Protein AF-A0A3P1B9T3-F1 (afdb_monomer)

Radius of gyration: 19.19 Å; Cα contacts (8 Å, |Δi|>4): 57; chains: 1; bounding box: 49×26×52 Å

Solvent-accessible surface area (backbone atoms only — not comparable to full-atom values): 7129 Å² total; per-residue (Å²): 136,58,74,65,57,55,51,52,50,52,52,48,50,50,52,50,52,52,51,50,45,54,49,50,51,68,46,53,77,75,52,66,66,91,75,52,98,52,64,66,48,66,63,42,56,78,38,42,66,60,48,45,48,55,54,41,52,47,44,51,50,48,48,52,46,53,53,49,45,51,52,52,51,51,52,51,51,52,52,50,70,67,41,85,86,55,87,71,58,80,89,52,63,63,52,59,61,52,48,48,49,52,50,49,54,54,63,53,48,51,60,56,57,48,66,46,75,77,80,80,82,128

Structure (mmCIF, N/CA/C/O backbone):
data_AF-A0A3P1B9T3-F1
#
_entry.id   AF-A0A3P1B9T3-F1
#
loop_
_atom_site.group_PDB
_atom_site.id
_atom_site.type_symbol
_atom_site.label_atom_id
_atom_site.label_alt_id
_atom_site.label_comp_id
_atom_site.label_asym_id
_atom_site.label_entity_id
_atom_site.label_seq_id
_atom_site.pdbx_PDB_ins_code
_atom_site.Cartn_x
_atom_site.Cartn_y
_atom_site.Cartn_z
_atom_site.occupancy
_atom_site.B_iso_or_equiv
_atom_site.auth_seq_id
_atom_site.auth_comp_id
_atom_site.auth_asym_id
_atom_site.auth_atom_id
_atom_site.pdbx_PDB_model_num
ATOM 1 N N . MET A 1 1 ? 24.219 -11.141 -14.253 1.00 57.91 1 MET A N 1
ATOM 2 C CA . MET A 1 1 ? 22.857 -11.433 -13.751 1.00 57.91 1 MET A CA 1
ATOM 3 C C . MET A 1 1 ? 22.000 -11.789 -14.959 1.00 57.91 1 MET A C 1
ATOM 5 O O . MET A 1 1 ? 21.933 -10.974 -15.870 1.00 57.91 1 MET A O 1
ATOM 9 N N . SER A 1 2 ? 21.468 -13.012 -15.053 1.00 74.19 2 SER A N 1
ATOM 10 C CA . SER A 1 2 ? 20.661 -13.425 -16.215 1.00 74.19 2 SER A CA 1
ATOM 11 C C . SER A 1 2 ? 19.240 -12.854 -16.125 1.00 74.19 2 SER A C 1
ATOM 13 O O . SER A 1 2 ? 18.739 -12.584 -15.032 1.00 74.19 2 SER A O 1
ATOM 15 N N . ARG A 1 3 ? 18.579 -12.675 -17.275 1.00 70.75 3 ARG A N 1
ATOM 16 C CA . ARG A 1 3 ? 17.176 -12.224 -17.364 1.00 70.75 3 ARG A CA 1
ATOM 17 C C . ARG A 1 3 ? 16.240 -13.094 -16.520 1.00 70.75 3 ARG A C 1
ATOM 19 O O . ARG A 1 3 ? 15.328 -12.578 -15.880 1.00 70.75 3 ARG A O 1
ATOM 26 N N . ASP A 1 4 ? 16.511 -14.392 -16.490 1.00 76.50 4 ASP A N 1
ATOM 27 C CA . ASP A 1 4 ? 15.700 -15.367 -15.767 1.00 76.50 4 ASP A CA 1
ATOM 28 C C . ASP A 1 4 ? 15.810 -15.151 -14.253 1.00 76.50 4 ASP A C 1
ATOM 30 O O . ASP A 1 4 ? 14.805 -15.188 -13.553 1.00 76.50 4 ASP A O 1
ATOM 34 N N . TYR A 1 5 ? 16.997 -14.794 -13.746 1.00 82.50 5 TYR A N 1
ATOM 35 C CA . TYR A 1 5 ? 17.180 -14.453 -12.334 1.00 82.50 5 TYR A CA 1
ATOM 36 C C . TYR A 1 5 ? 16.350 -13.226 -11.918 1.00 82.50 5 TYR A C 1
ATOM 38 O O . TYR A 1 5 ? 15.709 -13.245 -10.871 1.00 82.50 5 TYR A O 1
ATOM 46 N N . LEU A 1 6 ? 16.317 -12.173 -12.746 1.00 76.38 6 LEU A N 1
ATOM 47 C CA . LEU A 1 6 ? 15.478 -10.989 -12.503 1.00 76.38 6 LEU A CA 1
ATOM 48 C C . LEU A 1 6 ? 13.987 -11.341 -12.504 1.00 76.38 6 LEU A C 1
ATOM 50 O O . LEU A 1 6 ? 13.251 -10.895 -11.628 1.00 76.38 6 LEU A O 1
ATOM 54 N N . PHE A 1 7 ? 13.553 -12.172 -13.452 1.00 77.25 7 PHE A N 1
ATOM 55 C CA . PHE A 1 7 ? 12.174 -12.644 -13.511 1.00 77.25 7 PHE A CA 1
ATOM 56 C C . PHE A 1 7 ? 11.790 -13.435 -12.252 1.00 77.25 7 PHE A C 1
ATOM 58 O O . PHE A 1 7 ? 10.797 -13.103 -11.603 1.00 77.25 7 PHE A O 1
ATOM 65 N N . TYR A 1 8 ? 12.597 -14.424 -11.855 1.00 84.19 8 TYR A N 1
ATOM 66 C CA . TYR A 1 8 ? 12.334 -15.218 -10.653 1.00 84.19 8 TYR A CA 1
ATOM 67 C C . TYR A 1 8 ? 12.371 -14.375 -9.376 1.00 84.19 8 TYR A C 1
ATOM 69 O O . TYR A 1 8 ? 11.537 -14.585 -8.498 1.00 84.19 8 TYR A O 1
ATOM 77 N N . ALA A 1 9 ? 13.264 -13.386 -9.283 1.00 83.69 9 ALA A N 1
ATOM 78 C CA . ALA A 1 9 ? 13.287 -12.451 -8.161 1.00 83.69 9 ALA A CA 1
ATOM 79 C C . ALA A 1 9 ? 11.994 -11.621 -8.084 1.00 83.69 9 ALA A C 1
ATOM 81 O O . ALA A 1 9 ? 11.388 -11.534 -7.017 1.00 83.69 9 ALA A O 1
ATOM 82 N N . CYS A 1 10 ? 11.519 -11.069 -9.206 1.00 80.75 10 CYS A N 1
ATOM 83 C CA . CYS A 1 10 ? 10.252 -10.333 -9.258 1.00 80.75 10 CYS A CA 1
ATOM 84 C C . CYS A 1 10 ? 9.057 -11.209 -8.854 1.00 80.75 10 CYS A C 1
ATOM 86 O O . CYS A 1 10 ? 8.223 -10.773 -8.062 1.00 80.75 10 CYS A O 1
ATOM 88 N N . VAL A 1 11 ? 8.989 -12.448 -9.354 1.00 83.25 11 VAL A N 1
ATOM 89 C CA . VAL A 1 11 ? 7.925 -13.405 -9.004 1.00 83.25 11 VAL A CA 1
ATOM 90 C C . VAL A 1 11 ? 7.982 -13.780 -7.523 1.00 83.25 11 VAL A C 1
ATOM 92 O O . VAL A 1 11 ? 6.948 -13.787 -6.857 1.00 83.25 11 VAL A O 1
ATOM 95 N N . ALA A 1 12 ? 9.172 -14.044 -6.980 1.00 87.44 12 ALA A N 1
ATOM 96 C CA . ALA A 1 12 ? 9.344 -14.369 -5.569 1.00 87.44 12 ALA A CA 1
ATOM 97 C C . ALA A 1 12 ? 8.913 -13.205 -4.667 1.00 87.44 12 ALA A C 1
ATOM 99 O O . ALA A 1 12 ? 8.124 -13.411 -3.747 1.00 87.44 12 ALA A O 1
ATOM 100 N N . ILE A 1 13 ? 9.360 -11.979 -4.963 1.00 84.75 13 ILE A N 1
ATOM 101 C CA . ILE A 1 13 ? 8.951 -10.775 -4.227 1.00 84.75 13 ILE A CA 1
ATOM 102 C C . ILE A 1 13 ? 7.434 -10.608 -4.303 1.00 84.75 13 ILE A C 1
ATOM 104 O O . ILE A 1 13 ? 6.788 -10.425 -3.276 1.00 84.75 13 ILE A O 1
ATOM 108 N N . PHE A 1 14 ? 6.847 -10.742 -5.494 1.00 84.00 14 PHE A N 1
ATOM 109 C CA . PHE A 1 14 ? 5.403 -10.651 -5.676 1.00 84.00 14 PHE A CA 1
ATOM 110 C C . PHE A 1 14 ? 4.653 -11.669 -4.805 1.00 84.00 14 PHE A C 1
ATOM 112 O O . PHE A 1 14 ? 3.751 -11.289 -4.055 1.00 84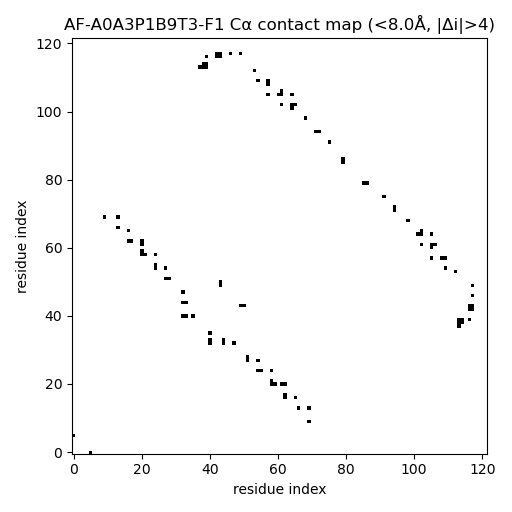.00 14 PHE A O 1
ATOM 119 N N . LEU A 1 15 ? 5.036 -12.946 -4.851 1.00 87.56 15 LEU A N 1
ATOM 120 C CA . LEU A 1 15 ? 4.379 -14.000 -4.077 1.00 87.56 15 LEU A CA 1
ATOM 121 C C . LEU A 1 15 ? 4.530 -13.784 -2.572 1.00 87.56 15 LEU A C 1
ATOM 123 O O . LEU A 1 15 ? 3.541 -13.883 -1.841 1.00 87.56 15 LEU A O 1
ATOM 127 N N . ILE A 1 16 ? 5.740 -13.458 -2.112 1.00 88.94 16 ILE A N 1
ATOM 128 C CA . ILE A 1 16 ? 6.028 -13.220 -0.696 1.00 88.94 16 ILE A CA 1
ATOM 129 C C . ILE A 1 16 ? 5.220 -12.027 -0.197 1.00 88.94 16 ILE A C 1
ATOM 131 O O . ILE A 1 16 ? 4.527 -12.150 0.810 1.00 88.94 16 ILE A O 1
ATOM 135 N N . THR A 1 17 ? 5.243 -10.893 -0.901 1.00 85.00 17 THR A N 1
ATOM 136 C CA . THR A 1 17 ? 4.544 -9.690 -0.445 1.00 85.00 17 THR A CA 1
ATOM 137 C C . THR A 1 17 ? 3.030 -9.884 -0.431 1.00 85.00 17 THR A C 1
ATOM 139 O O . THR A 1 17 ? 2.392 -9.566 0.571 1.00 85.00 17 THR A O 1
ATOM 142 N N . ASN A 1 18 ? 2.440 -10.474 -1.476 1.00 87.94 18 ASN A N 1
ATOM 143 C CA . ASN A 1 18 ? 0.996 -10.725 -1.501 1.00 87.94 18 ASN A CA 1
ATOM 144 C C . ASN A 1 18 ? 0.571 -11.727 -0.411 1.00 87.94 18 ASN A C 1
ATOM 146 O O . ASN A 1 18 ? -0.423 -11.506 0.285 1.00 87.94 18 ASN A O 1
ATOM 150 N N . THR A 1 19 ? 1.344 -12.799 -0.207 1.00 89.94 19 THR A N 1
ATOM 151 C CA . THR A 1 19 ? 1.050 -13.807 0.824 1.00 89.94 19 THR A CA 1
ATOM 152 C C . THR A 1 19 ? 1.188 -13.231 2.231 1.00 89.94 19 THR A C 1
ATOM 154 O O . THR A 1 19 ? 0.313 -13.446 3.075 1.00 89.94 19 THR A O 1
ATOM 157 N N . LEU A 1 20 ? 2.250 -12.461 2.482 1.00 90.44 20 LEU A N 1
ATOM 158 C CA . LEU A 1 20 ? 2.507 -11.829 3.773 1.00 90.44 20 LEU A CA 1
ATOM 159 C C . LEU A 1 20 ? 1.405 -10.827 4.120 1.00 90.44 20 LEU A C 1
ATOM 161 O O . LEU A 1 20 ? 0.824 -10.920 5.198 1.00 90.44 20 LEU A O 1
ATOM 165 N N . ILE A 1 21 ? 1.058 -9.923 3.199 1.00 90.00 21 ILE A N 1
ATOM 166 C CA . ILE A 1 21 ? 0.012 -8.918 3.430 1.00 90.00 21 ILE A CA 1
ATOM 167 C C . ILE A 1 21 ? -1.345 -9.591 3.676 1.00 90.00 21 ILE A C 1
ATOM 169 O O . ILE A 1 21 ? -2.060 -9.217 4.606 1.00 90.00 21 ILE A O 1
ATOM 173 N N . ASN A 1 22 ? -1.697 -10.623 2.904 1.00 90.12 22 ASN A N 1
ATOM 174 C CA . ASN A 1 22 ? -2.944 -11.363 3.113 1.00 90.12 22 ASN A CA 1
ATOM 175 C C . ASN A 1 22 ? -2.972 -12.071 4.479 1.00 90.12 22 ASN A C 1
ATOM 177 O O . ASN A 1 22 ? -3.994 -12.083 5.164 1.00 90.12 22 ASN A O 1
ATOM 181 N N . THR A 1 23 ? -1.840 -12.633 4.902 1.00 89.94 23 THR A N 1
ATOM 182 C CA . THR A 1 23 ? -1.708 -13.258 6.224 1.00 89.94 23 THR A CA 1
ATOM 183 C C . THR A 1 23 ? -1.868 -12.223 7.334 1.00 89.94 23 THR A C 1
ATOM 185 O O . THR A 1 23 ? -2.681 -12.425 8.233 1.00 89.94 23 THR A O 1
ATOM 188 N N . LEU A 1 24 ? -1.182 -11.079 7.239 1.00 89.12 24 LEU A N 1
ATOM 189 C CA . LEU A 1 24 ? -1.311 -9.977 8.198 1.00 89.12 24 LEU A CA 1
ATOM 190 C C . LEU A 1 24 ? -2.753 -9.469 8.288 1.00 89.12 24 LEU A C 1
ATOM 192 O O . LEU A 1 24 ? -3.277 -9.306 9.386 1.00 89.12 24 LEU A O 1
ATOM 196 N N . THR A 1 25 ? -3.430 -9.328 7.148 1.00 89.06 25 THR A N 1
ATOM 197 C CA . THR A 1 25 ? -4.839 -8.916 7.080 1.00 89.06 25 THR A CA 1
ATOM 198 C C . THR A 1 25 ? -5.755 -9.865 7.857 1.00 89.06 25 THR A C 1
ATOM 200 O O . THR A 1 25 ? -6.676 -9.422 8.537 1.00 89.06 25 THR A O 1
ATOM 203 N N . LYS A 1 26 ? -5.503 -11.178 7.789 1.00 88.50 26 LYS A N 1
ATOM 204 C CA . LYS A 1 26 ? -6.286 -12.201 8.505 1.00 88.50 26 LYS A CA 1
ATOM 205 C C . LYS A 1 26 ? -5.924 -12.318 9.985 1.00 88.50 26 LYS A C 1
ATOM 207 O O . LYS A 1 26 ? -6.747 -12.769 10.781 1.00 88.50 26 LYS A O 1
ATOM 212 N N . LEU A 1 27 ? -4.690 -11.976 10.349 1.00 88.62 27 LEU A N 1
ATOM 213 C CA . LEU A 1 27 ? -4.213 -12.035 11.729 1.00 88.62 27 LEU A CA 1
ATOM 214 C C . LEU A 1 27 ? -4.573 -10.778 12.520 1.00 88.62 27 LEU A C 1
ATOM 216 O O . LEU A 1 27 ? -4.804 -10.886 13.719 1.00 88.62 27 LEU A O 1
ATOM 220 N N . PHE A 1 28 ? -4.675 -9.617 11.871 1.00 87.44 28 PHE A N 1
ATOM 221 C CA . PHE A 1 28 ? -4.930 -8.342 12.543 1.00 87.44 28 PHE A CA 1
ATOM 222 C C . PHE A 1 28 ? -6.188 -8.330 13.438 1.00 87.44 28 PHE A C 1
ATOM 224 O O . PHE A 1 28 ? -6.088 -7.860 14.573 1.00 87.44 28 PHE A O 1
ATOM 231 N N . PRO A 1 29 ? -7.342 -8.901 13.035 1.00 84.62 29 PRO A N 1
ATOM 232 C CA . PRO A 1 29 ? -8.517 -8.964 13.908 1.00 84.62 29 PRO A CA 1
ATOM 233 C C . PRO A 1 29 ? -8.308 -9.800 15.178 1.00 84.62 29 PRO A C 1
ATOM 235 O O . PRO A 1 29 ? -9.024 -9.615 16.154 1.00 84.62 29 PRO A O 1
ATOM 238 N N . LYS A 1 30 ? -7.325 -10.712 15.182 1.00 84.69 30 LYS A N 1
ATOM 239 C CA . LYS A 1 30 ? -6.996 -11.576 16.328 1.00 84.69 30 LYS A CA 1
ATOM 240 C C . LYS A 1 30 ? -6.052 -10.906 17.329 1.00 84.69 30 LYS A C 1
ATOM 242 O O . LYS A 1 30 ? -5.764 -11.489 18.370 1.00 84.69 30 LYS A O 1
ATOM 247 N N . VAL A 1 31 ? -5.527 -9.724 17.003 1.00 82.75 31 VAL A N 1
ATOM 248 C CA . VAL A 1 31 ? -4.625 -8.971 17.877 1.00 82.75 31 VAL A CA 1
ATOM 249 C C . VAL A 1 31 ? -5.443 -8.196 18.906 1.00 82.75 31 VAL A C 1
ATOM 251 O O . VAL A 1 31 ? -6.408 -7.507 18.562 1.00 82.75 31 VAL A O 1
ATOM 254 N N . ASP A 1 32 ? -5.017 -8.300 20.164 1.00 77.12 32 ASP A N 1
ATOM 255 C CA . ASP A 1 32 ? -5.553 -7.541 21.290 1.00 77.12 32 ASP A CA 1
ATOM 256 C C . ASP A 1 32 ? -5.374 -6.029 21.058 1.00 77.12 32 ASP A C 1
ATOM 258 O O . ASP A 1 32 ? -4.251 -5.530 20.923 1.00 77.12 32 ASP A O 1
ATOM 262 N N . GLY A 1 33 ? -6.494 -5.303 21.002 1.00 69.12 33 GLY A N 1
ATOM 263 C CA . GLY A 1 33 ? -6.530 -3.869 20.710 1.00 69.12 33 GLY A CA 1
ATOM 264 C C . GLY A 1 33 ? -5.820 -3.010 21.760 1.00 69.12 33 GLY A C 1
ATOM 265 O O . GLY A 1 33 ? -5.350 -1.920 21.436 1.00 69.12 33 GLY A O 1
ATOM 266 N N . VAL A 1 34 ? -5.657 -3.518 22.989 1.00 69.75 34 VAL A N 1
ATOM 267 C CA . VAL A 1 34 ? -4.995 -2.807 24.099 1.00 69.75 34 VAL A CA 1
ATOM 268 C C . VAL A 1 34 ? -3.473 -2.705 23.898 1.00 69.75 34 VAL A C 1
ATOM 270 O O . VAL A 1 34 ? -2.810 -1.860 24.494 1.00 69.75 34 VAL A O 1
ATOM 273 N N . LYS A 1 35 ? -2.897 -3.508 22.996 1.00 75.19 35 LYS A N 1
ATOM 274 C CA . LYS A 1 35 ? -1.450 -3.515 22.717 1.00 75.19 35 LYS A CA 1
ATOM 275 C C . LYS A 1 35 ? -1.059 -2.741 21.458 1.00 75.19 35 LYS A C 1
ATOM 277 O O . LYS A 1 35 ? 0.121 -2.703 21.113 1.00 75.19 35 LYS A O 1
ATOM 282 N N . LEU A 1 36 ? -2.025 -2.152 20.753 1.00 77.62 36 LEU A N 1
ATOM 283 C CA . LEU A 1 36 ? -1.760 -1.402 19.529 1.00 77.62 36 LEU A CA 1
ATOM 284 C C . LEU A 1 36 ? -1.314 0.030 19.867 1.00 77.62 36 LEU A C 1
ATOM 286 O O . LEU A 1 36 ? -2.059 0.743 20.537 1.00 77.62 36 LEU A O 1
ATOM 290 N N . PRO A 1 37 ? -0.143 0.488 19.386 1.00 80.50 37 PRO A N 1
ATOM 291 C CA . PRO A 1 37 ? 0.314 1.861 19.582 1.00 80.50 37 PRO A CA 1
ATOM 292 C C . PRO A 1 37 ? -0.438 2.806 18.631 1.00 80.50 37 PRO A C 1
ATOM 294 O O . PRO A 1 37 ? 0.118 3.289 17.646 1.00 80.50 37 PRO A O 1
ATOM 297 N N . ILE A 1 38 ? -1.729 3.024 18.892 1.00 83.00 38 ILE A N 1
ATOM 298 C CA . ILE A 1 38 ? -2.611 3.864 18.076 1.00 83.00 38 ILE A CA 1
ATOM 299 C C . ILE A 1 38 ? -3.164 5.039 18.894 1.00 83.00 38 ILE A C 1
ATOM 301 O O . ILE A 1 38 ? -3.471 4.876 20.078 1.00 83.00 38 ILE A O 1
ATOM 305 N N . PRO A 1 39 ? -3.307 6.232 18.291 1.00 81.44 39 PRO A N 1
ATOM 306 C CA . PRO A 1 39 ? -3.993 7.348 18.938 1.00 81.44 39 PRO A CA 1
ATOM 307 C C . PRO A 1 39 ? -5.467 6.996 19.187 1.00 81.44 39 PRO A C 1
ATOM 309 O O . PRO A 1 39 ? -6.032 6.167 18.481 1.00 81.44 39 PRO A O 1
ATOM 312 N N . ASN A 1 40 ? -6.105 7.638 20.173 1.00 82.25 40 ASN A N 1
ATOM 313 C CA . ASN A 1 40 ? -7.525 7.429 20.510 1.00 82.25 40 ASN A CA 1
ATOM 314 C C . ASN A 1 40 ? -7.899 5.956 20.775 1.00 82.25 40 ASN A C 1
ATOM 316 O O . ASN A 1 40 ? -8.989 5.511 20.420 1.00 82.25 40 ASN A O 1
ATOM 320 N N . GLN A 1 41 ? -6.991 5.199 21.394 1.00 83.06 41 GLN A N 1
ATOM 321 C CA . GLN A 1 41 ? -7.092 3.747 21.540 1.00 83.06 41 GLN A CA 1
ATOM 322 C C . GLN A 1 41 ? -8.449 3.268 22.079 1.00 83.06 41 GLN A C 1
ATOM 324 O O . GLN A 1 41 ? -9.019 2.329 21.534 1.00 83.06 41 GLN A O 1
ATOM 329 N N . GLN A 1 42 ? -8.993 3.935 23.099 1.00 83.75 42 GLN A N 1
ATOM 330 C CA . GLN A 1 42 ? -10.271 3.557 23.703 1.00 83.75 42 GLN A CA 1
ATOM 331 C C . GLN A 1 42 ? -11.450 3.679 22.722 1.00 83.75 42 GLN A C 1
ATOM 333 O O . GLN A 1 42 ? -12.221 2.735 22.585 1.00 83.75 42 GLN A O 1
ATOM 338 N N . ALA A 1 43 ? -1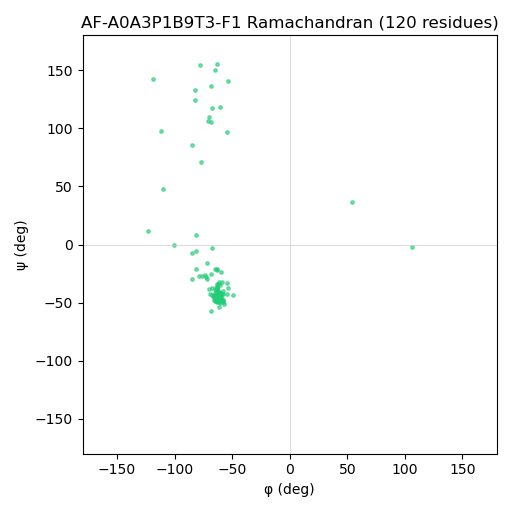1.518 4.768 21.950 1.00 85.31 43 ALA A N 1
ATOM 339 C CA . ALA A 1 43 ? -12.561 4.961 20.940 1.00 85.31 43 ALA A CA 1
ATOM 340 C C . ALA A 1 43 ? -12.491 3.897 19.827 1.00 85.31 43 ALA A C 1
ATOM 342 O O . ALA A 1 43 ? -13.516 3.435 19.329 1.00 85.31 43 ALA A O 1
ATOM 343 N N . TRP A 1 44 ? -11.281 3.474 19.453 1.00 87.06 44 TRP A N 1
ATOM 344 C CA . TRP A 1 44 ? -11.076 2.413 18.466 1.00 87.06 44 TRP A CA 1
ATOM 345 C C . TRP A 1 44 ? -11.341 1.004 19.006 1.00 87.06 44 TRP A C 1
ATOM 347 O O . TRP A 1 44 ? -11.691 0.116 18.230 1.00 87.06 44 TRP A O 1
ATOM 357 N N . ILE A 1 45 ? -11.177 0.782 20.312 1.00 84.62 45 ILE A N 1
ATOM 358 C CA . ILE A 1 45 ? -11.576 -0.468 20.971 1.00 84.62 45 ILE A CA 1
ATOM 359 C C . ILE A 1 45 ? -13.104 -0.574 21.003 1.00 84.62 45 ILE A C 1
ATOM 361 O O . ILE A 1 45 ? -13.636 -1.636 20.693 1.00 84.62 45 ILE A O 1
ATOM 365 N N . GLU A 1 46 ? -13.798 0.523 21.317 1.00 87.81 46 GLU A N 1
ATOM 366 C CA . GLU A 1 46 ? -15.266 0.600 21.290 1.00 87.81 46 GLU A CA 1
ATOM 367 C C . GLU A 1 46 ? -15.822 0.398 19.868 1.00 87.81 46 GLU A C 1
ATOM 369 O O . GLU A 1 46 ? -16.850 -0.247 19.697 1.00 87.81 46 GLU A O 1
ATOM 374 N N . ASN A 1 47 ? -15.096 0.856 18.840 1.00 88.44 47 ASN A N 1
ATOM 375 C CA . ASN A 1 47 ? -15.461 0.727 17.423 1.00 88.44 47 ASN A CA 1
ATOM 376 C C . ASN A 1 47 ? -14.541 -0.260 16.675 1.00 88.44 47 ASN A C 1
ATOM 378 O O . ASN A 1 47 ? -14.002 0.040 15.602 1.00 88.44 47 ASN A O 1
ATOM 382 N N . ARG A 1 48 ? -14.318 -1.449 17.254 1.00 87.06 48 ARG A N 1
ATOM 383 C CA . ARG A 1 48 ? -13.317 -2.418 16.763 1.00 87.06 48 ARG A CA 1
ATOM 384 C C . ARG A 1 48 ? -13.550 -2.870 15.320 1.00 87.06 48 ARG A C 1
ATOM 386 O O . ARG A 1 48 ? -12.571 -3.134 14.614 1.00 87.06 48 ARG A O 1
ATOM 393 N N . ASP A 1 49 ? -14.805 -2.950 14.889 1.00 89.06 49 ASP A N 1
ATOM 394 C CA . ASP A 1 49 ? -15.177 -3.355 13.531 1.00 89.06 49 ASP A CA 1
ATOM 395 C C . ASP A 1 49 ? -14.748 -2.317 12.490 1.00 89.06 49 ASP A C 1
ATOM 397 O O . ASP A 1 49 ? -14.098 -2.677 11.505 1.00 89.06 49 ASP A O 1
ATOM 401 N N . GLN A 1 50 ? -14.958 -1.025 12.767 1.00 89.38 50 GLN A N 1
ATOM 402 C CA . GLN A 1 50 ? -14.452 0.059 11.919 1.00 89.38 50 GLN A CA 1
ATOM 403 C C . GLN A 1 50 ? -12.915 0.048 11.856 1.00 89.38 50 GLN A C 1
ATOM 405 O O . GLN A 1 50 ? -12.329 0.190 10.781 1.00 89.38 50 GLN A O 1
ATOM 410 N N . LEU A 1 51 ? -12.233 -0.188 12.989 1.00 89.62 51 LEU A N 1
ATOM 411 C CA . LEU A 1 51 ? -10.769 -0.316 13.011 1.00 89.62 51 LEU A CA 1
ATOM 412 C C . LEU A 1 51 ? -10.294 -1.486 12.132 1.00 89.62 51 LEU A C 1
ATOM 414 O O . LEU A 1 51 ? -9.326 -1.352 11.379 1.00 89.62 51 LEU A O 1
ATOM 418 N N . ASN A 1 52 ? -10.964 -2.639 12.232 1.00 90.69 52 ASN A N 1
ATOM 419 C CA . ASN A 1 52 ? -10.665 -3.813 11.415 1.00 90.69 52 ASN A CA 1
ATOM 420 C C . ASN A 1 52 ? -10.816 -3.509 9.927 1.00 90.69 52 ASN A C 1
ATOM 422 O O . ASN A 1 52 ? -9.944 -3.882 9.143 1.00 90.69 52 ASN A O 1
ATOM 426 N N . GLU A 1 53 ? -11.889 -2.823 9.543 1.00 90.88 53 GLU A N 1
ATOM 427 C CA . GLU A 1 53 ? -12.134 -2.449 8.158 1.00 90.88 53 GLU A CA 1
ATOM 428 C C . GLU A 1 53 ? -11.072 -1.479 7.629 1.00 90.88 53 GLU A C 1
ATOM 430 O O . GLU A 1 53 ? -10.484 -1.730 6.575 1.00 90.88 53 GLU A O 1
ATOM 435 N N . ILE A 1 54 ? -10.755 -0.415 8.374 1.00 91.69 54 ILE A N 1
ATOM 436 C CA . ILE A 1 54 ? -9.741 0.575 7.980 1.00 91.69 54 ILE A CA 1
ATOM 437 C C . ILE A 1 54 ? -8.387 -0.096 7.753 1.00 91.69 54 ILE A C 1
ATOM 439 O O . ILE A 1 54 ? -7.748 0.127 6.722 1.00 91.69 54 ILE A O 1
ATOM 443 N N . VAL A 1 55 ? -7.949 -0.934 8.694 1.00 91.50 55 VAL A N 1
ATOM 444 C CA . VAL A 1 55 ? -6.641 -1.591 8.611 1.00 91.50 55 VAL A CA 1
ATOM 445 C C . VAL A 1 55 ? -6.622 -2.651 7.511 1.00 91.50 55 VAL A C 1
ATOM 447 O O . VAL A 1 55 ? -5.643 -2.756 6.772 1.00 91.50 55 VAL A O 1
ATOM 450 N N . ARG A 1 56 ? -7.720 -3.393 7.327 1.00 92.12 56 ARG A N 1
ATOM 451 C CA . ARG A 1 56 ? -7.881 -4.335 6.214 1.00 92.12 56 ARG A CA 1
ATOM 452 C C . ARG A 1 56 ? -7.793 -3.634 4.860 1.00 92.12 56 ARG A C 1
ATOM 454 O O . ARG A 1 56 ? -7.034 -4.069 3.996 1.00 92.12 56 ARG A O 1
ATOM 461 N N . ASN A 1 57 ? -8.526 -2.539 4.687 1.00 92.88 57 ASN A N 1
ATOM 462 C CA . ASN A 1 57 ? -8.501 -1.743 3.463 1.00 92.88 57 ASN A CA 1
ATOM 463 C C . ASN A 1 57 ? -7.113 -1.138 3.229 1.00 92.88 57 ASN A C 1
ATOM 465 O O . ASN A 1 57 ? -6.618 -1.146 2.103 1.00 92.88 57 ASN A O 1
ATOM 469 N N . TRP A 1 58 ? -6.433 -0.699 4.289 1.00 94.94 58 TRP A N 1
ATOM 470 C CA . TRP A 1 58 ? -5.0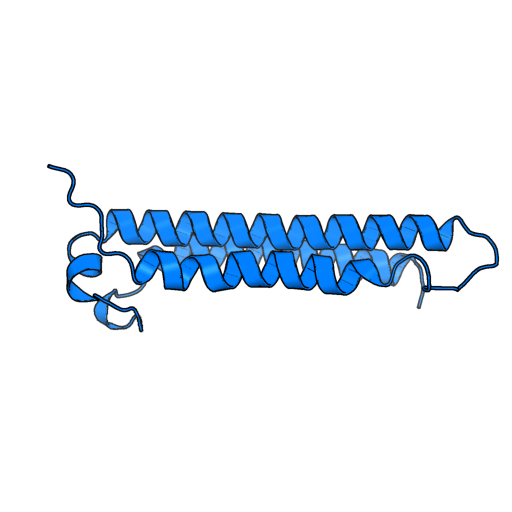58 -0.220 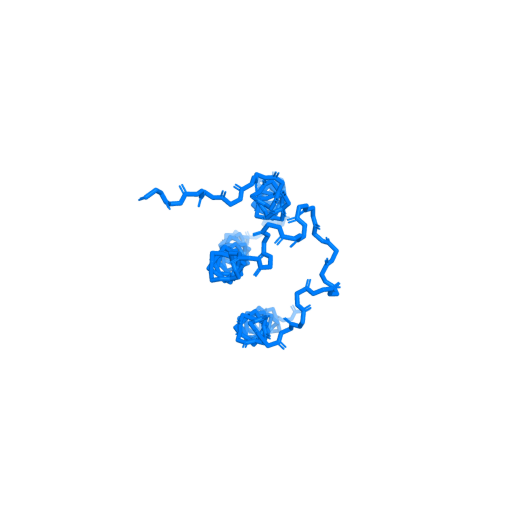4.199 1.00 94.94 58 TRP A CA 1
ATOM 471 C C . TRP A 1 58 ? -4.076 -1.304 3.731 1.00 94.94 58 TRP A C 1
ATOM 473 O O . TRP A 1 58 ? -3.260 -1.043 2.845 1.00 94.94 58 TRP A O 1
ATOM 483 N N . PHE A 1 59 ? -4.180 -2.536 4.242 1.00 93.62 59 PHE A N 1
ATOM 484 C CA . PHE A 1 59 ? -3.373 -3.655 3.748 1.00 93.62 59 PHE A CA 1
ATOM 485 C C . PHE A 1 59 ? -3.629 -3.939 2.263 1.00 93.62 59 PHE A C 1
ATOM 487 O O . PHE A 1 59 ? -2.677 -4.162 1.512 1.00 93.62 59 PHE A O 1
ATOM 494 N N . TYR A 1 60 ? -4.882 -3.879 1.803 1.00 91.94 60 TYR A N 1
ATOM 495 C CA . TYR A 1 60 ? -5.187 -4.014 0.376 1.00 91.94 60 TYR A CA 1
ATOM 496 C C . TYR A 1 60 ? -4.598 -2.872 -0.463 1.00 91.94 60 TYR A C 1
ATOM 498 O O . TYR A 1 60 ? -4.028 -3.133 -1.524 1.00 91.94 60 TYR A O 1
ATOM 506 N N . CYS A 1 61 ? -4.637 -1.630 0.026 1.00 94.12 61 CYS A N 1
ATOM 507 C CA . CYS A 1 61 ? -3.958 -0.503 -0.617 1.00 94.12 61 CYS A CA 1
ATOM 508 C C . CYS A 1 61 ? -2.439 -0.718 -0.707 1.00 94.12 61 CYS A C 1
ATOM 510 O O . CYS A 1 61 ? -1.842 -0.453 -1.749 1.00 94.12 61 CYS A O 1
ATOM 512 N N . LEU A 1 62 ? -1.809 -1.248 0.347 1.00 93.19 62 LEU A N 1
ATOM 513 C CA . LEU A 1 62 ? -0.383 -1.586 0.349 1.00 93.19 62 LEU A CA 1
ATOM 514 C C . LEU A 1 62 ? -0.049 -2.671 -0.678 1.00 93.19 62 LEU A C 1
ATOM 516 O O . LEU A 1 62 ? 0.926 -2.542 -1.419 1.00 93.19 62 LEU A O 1
ATOM 520 N N . MET A 1 63 ? -0.883 -3.706 -0.771 1.00 91.19 63 MET A N 1
ATOM 521 C CA . MET A 1 63 ? -0.745 -4.758 -1.778 1.00 91.19 63 MET A CA 1
ATOM 522 C C . MET A 1 63 ? -0.830 -4.187 -3.201 1.00 91.19 63 MET A C 1
ATOM 524 O O . MET A 1 63 ? 0.026 -4.473 -4.039 1.00 91.19 63 MET A O 1
ATOM 528 N N . ALA A 1 64 ? -1.819 -3.328 -3.465 1.00 92.69 64 ALA A N 1
ATOM 529 C CA . ALA A 1 64 ? -1.986 -2.664 -4.755 1.00 92.69 64 ALA A CA 1
ATOM 530 C C . ALA A 1 64 ? -0.793 -1.757 -5.106 1.00 92.69 64 ALA A C 1
ATOM 532 O O . ALA A 1 64 ? -0.319 -1.776 -6.245 1.00 92.69 64 ALA A O 1
ATOM 533 N N . ALA A 1 65 ? -0.261 -1.011 -4.135 1.00 94.00 65 ALA A N 1
ATOM 534 C CA . ALA A 1 65 ? 0.916 -0.166 -4.318 1.00 94.00 65 ALA A CA 1
ATOM 535 C C . ALA A 1 65 ? 2.161 -0.973 -4.699 1.00 94.00 65 ALA A C 1
ATOM 537 O O . ALA A 1 65 ? 2.828 -0.640 -5.680 1.00 94.00 65 ALA A O 1
ATOM 538 N N . VAL A 1 66 ? 2.449 -2.067 -3.986 1.00 90.69 66 VAL A N 1
ATOM 539 C CA . VAL A 1 66 ? 3.589 -2.939 -4.312 1.00 90.69 66 VAL A CA 1
ATOM 540 C C . VAL A 1 66 ? 3.435 -3.542 -5.708 1.00 90.69 66 VAL A C 1
ATOM 542 O O . VAL A 1 66 ? 4.377 -3.509 -6.501 1.00 90.69 66 VAL A O 1
ATOM 545 N N . ASN A 1 67 ? 2.241 -4.035 -6.046 1.00 90.69 67 ASN A N 1
ATOM 546 C CA . ASN A 1 67 ? 1.970 -4.605 -7.366 1.00 90.69 67 ASN A CA 1
ATOM 547 C C . ASN A 1 67 ? 2.125 -3.554 -8.483 1.00 90.69 67 ASN A C 1
ATOM 549 O O . ASN A 1 67 ? 2.674 -3.855 -9.543 1.00 90.69 67 ASN A O 1
ATOM 553 N N . THR A 1 68 ? 1.725 -2.305 -8.229 1.00 93.56 68 THR A N 1
ATOM 554 C CA . THR A 1 68 ? 1.909 -1.179 -9.161 1.00 93.56 68 THR A CA 1
ATOM 555 C C . THR A 1 68 ? 3.388 -0.853 -9.364 1.00 93.56 68 THR A C 1
ATOM 557 O O . THR A 1 68 ? 3.839 -0.707 -10.498 1.00 93.56 68 THR A O 1
ATOM 560 N N . ILE A 1 69 ? 4.171 -0.794 -8.285 1.00 92.19 69 ILE A N 1
ATOM 561 C CA . ILE A 1 69 ? 5.621 -0.554 -8.344 1.00 92.19 69 ILE A CA 1
ATOM 562 C C . ILE A 1 69 ? 6.325 -1.665 -9.126 1.00 92.19 69 ILE A C 1
ATOM 564 O O . ILE A 1 69 ? 7.174 -1.380 -9.970 1.00 92.19 69 ILE A O 1
ATOM 568 N N . MET A 1 70 ? 5.936 -2.922 -8.905 1.00 89.31 70 MET A N 1
ATOM 569 C CA . MET A 1 70 ? 6.463 -4.059 -9.660 1.00 89.31 70 MET A CA 1
ATOM 570 C C . MET A 1 70 ? 6.150 -3.927 -11.156 1.00 89.31 70 MET A C 1
ATOM 572 O O . MET A 1 70 ? 7.037 -4.099 -11.992 1.00 89.31 70 MET A O 1
ATOM 576 N N . ALA A 1 71 ? 4.911 -3.569 -11.506 1.00 90.25 71 ALA A N 1
ATOM 577 C CA . ALA A 1 71 ? 4.509 -3.354 -12.893 1.00 90.25 71 ALA A CA 1
ATOM 578 C C . ALA A 1 71 ? 5.305 -2.215 -13.557 1.00 90.25 71 ALA A C 1
ATOM 580 O O . ALA A 1 71 ? 5.776 -2.374 -14.684 1.00 90.25 71 ALA A O 1
ATOM 581 N N . LEU A 1 72 ? 5.523 -1.099 -12.850 1.00 92.00 72 LEU A N 1
ATOM 582 C CA . LEU A 1 72 ? 6.352 0.015 -13.324 1.00 92.00 72 LEU A CA 1
ATOM 583 C C . LEU A 1 72 ? 7.817 -0.401 -13.518 1.00 92.00 72 LEU A C 1
ATOM 585 O O . LEU A 1 72 ? 8.418 -0.073 -14.542 1.00 92.00 72 LEU A O 1
ATOM 589 N N . ALA A 1 73 ? 8.385 -1.163 -12.581 1.00 87.56 73 ALA A N 1
ATOM 590 C CA . ALA A 1 73 ? 9.751 -1.667 -12.685 1.00 87.56 73 ALA A CA 1
ATOM 591 C C . ALA A 1 73 ? 9.920 -2.587 -13.905 1.00 87.56 73 ALA A C 1
ATOM 593 O O . ALA A 1 73 ? 10.838 -2.397 -14.703 1.00 87.56 73 ALA A O 1
ATOM 594 N N . LEU A 1 74 ? 8.999 -3.536 -14.106 1.00 87.00 74 LEU A N 1
ATOM 595 C CA . LEU A 1 74 ? 9.000 -4.424 -15.272 1.00 87.00 74 LEU A CA 1
ATOM 596 C C . LEU A 1 74 ? 8.803 -3.655 -16.586 1.00 87.00 74 LEU A C 1
ATOM 598 O O . LEU A 1 74 ? 9.452 -3.971 -17.585 1.00 87.00 74 LEU A O 1
ATOM 602 N N . TYR A 1 75 ? 7.952 -2.626 -16.594 1.00 87.62 75 TYR A N 1
ATOM 603 C CA . TYR A 1 75 ? 7.761 -1.746 -17.747 1.00 87.62 75 TYR A CA 1
ATOM 604 C C . TYR A 1 75 ? 9.065 -1.041 -18.148 1.00 87.62 75 TYR A C 1
ATOM 606 O O . TYR A 1 75 ? 9.453 -1.077 -19.319 1.00 87.62 75 TYR A O 1
ATOM 614 N N . VAL A 1 76 ? 9.779 -0.456 -17.182 1.00 86.69 76 VAL A N 1
ATOM 615 C CA . VAL A 1 76 ? 11.068 0.205 -17.429 1.00 86.69 76 VAL A CA 1
ATOM 616 C C . VAL A 1 76 ? 12.130 -0.801 -17.868 1.00 86.69 76 VAL A C 1
ATOM 618 O O . VAL A 1 76 ? 12.823 -0.558 -18.855 1.00 86.69 76 VAL A O 1
ATOM 621 N N . LEU A 1 77 ? 12.211 -1.968 -17.225 1.00 83.38 77 LEU A N 1
ATOM 622 C CA . LEU A 1 77 ? 13.126 -3.039 -17.633 1.00 83.38 77 LEU A CA 1
ATOM 623 C C . LEU A 1 77 ? 12.870 -3.495 -19.074 1.00 83.38 77 LEU A C 1
ATOM 625 O O . LEU A 1 77 ? 13.817 -3.658 -19.841 1.00 83.38 77 LEU A O 1
ATOM 629 N N . ARG A 1 78 ? 11.603 -3.646 -19.481 1.00 83.88 78 ARG A N 1
ATOM 630 C CA . ARG A 1 78 ? 11.240 -3.980 -20.867 1.00 83.88 78 ARG A CA 1
ATOM 631 C C . ARG A 1 78 ? 11.715 -2.908 -21.849 1.00 83.88 78 ARG A C 1
ATOM 633 O O . ARG A 1 78 ? 12.232 -3.255 -22.908 1.00 83.88 78 ARG A O 1
ATOM 640 N N . ARG A 1 79 ? 11.553 -1.624 -21.509 1.00 83.38 79 ARG A N 1
ATOM 641 C CA . ARG A 1 79 ? 11.996 -0.490 -22.341 1.00 83.38 79 ARG A CA 1
ATOM 642 C C . ARG A 1 79 ? 13.513 -0.486 -22.501 1.00 83.38 79 ARG A C 1
ATOM 644 O O . ARG A 1 79 ? 13.990 -0.432 -23.631 1.00 83.38 79 ARG A O 1
ATOM 651 N N . LEU A 1 80 ? 14.249 -0.632 -21.401 1.00 81.06 80 LEU A N 1
ATOM 652 C CA . LEU A 1 80 ? 15.711 -0.713 -21.415 1.00 81.06 80 LEU A CA 1
ATOM 653 C C . LEU A 1 80 ? 16.202 -1.913 -22.233 1.00 81.06 80 LEU A C 1
ATOM 655 O O . LEU A 1 80 ? 17.103 -1.770 -23.047 1.00 81.06 80 LEU A O 1
ATOM 659 N N . ASN A 1 81 ? 15.555 -3.072 -22.092 1.00 78.19 81 ASN A N 1
ATOM 660 C CA . ASN A 1 81 ? 15.913 -4.272 -22.849 1.00 78.19 81 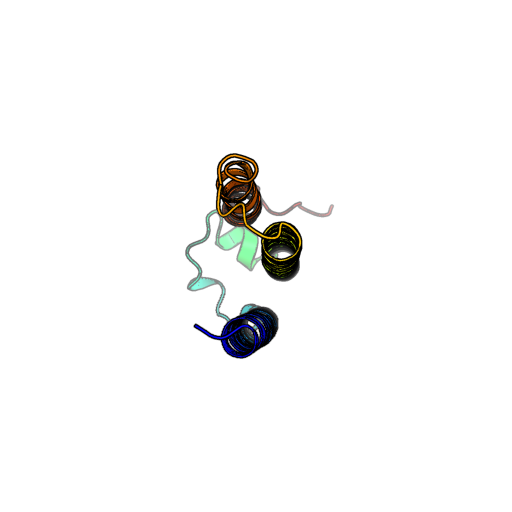ASN A CA 1
ATOM 661 C C . ASN A 1 81 ? 15.604 -4.152 -24.358 1.00 78.19 81 ASN A C 1
ATOM 663 O O . ASN A 1 81 ? 16.235 -4.817 -25.170 1.00 78.19 81 ASN A O 1
ATOM 667 N N . SER A 1 82 ? 14.639 -3.311 -24.752 1.00 74.12 82 SER A N 1
ATOM 668 C CA . SER A 1 82 ? 14.314 -3.063 -26.168 1.00 74.12 82 SER A CA 1
ATOM 669 C C . SER A 1 82 ? 15.240 -2.054 -26.855 1.00 74.12 82 SER A C 1
ATOM 671 O O . SER A 1 82 ? 15.341 -2.050 -28.080 1.00 74.12 82 SER A O 1
ATOM 673 N N . GLN A 1 83 ? 15.930 -1.207 -26.085 1.00 72.25 83 GLN A N 1
ATOM 674 C CA . GLN A 1 83 ? 16.913 -0.267 -26.613 1.00 72.25 83 GLN A CA 1
ATOM 675 C C . GLN A 1 83 ? 18.265 -0.974 -26.746 1.00 72.25 83 GLN A C 1
ATOM 677 O O . GLN A 1 83 ? 19.101 -0.930 -25.847 1.00 72.25 83 GLN A O 1
ATOM 682 N N . LEU A 1 84 ? 18.470 -1.647 -27.881 1.00 55.66 84 LEU A N 1
ATOM 683 C CA . LEU A 1 84 ? 19.746 -2.257 -28.264 1.00 55.66 84 LEU A CA 1
ATOM 684 C C . LEU A 1 84 ? 20.874 -1.205 -28.226 1.00 55.66 84 LEU A C 1
ATOM 686 O O . LEU A 1 84 ? 21.047 -0.443 -29.171 1.00 55.66 84 LEU A O 1
ATOM 690 N N . GLY A 1 85 ? 21.633 -1.153 -27.127 1.00 56.69 85 GLY A N 1
ATOM 691 C CA . GLY A 1 85 ? 22.889 -0.395 -27.022 1.00 56.69 85 GLY A CA 1
ATOM 692 C C . GLY A 1 85 ? 22.862 0.901 -26.203 1.00 56.69 85 GLY A C 1
ATOM 693 O O . GLY A 1 85 ? 23.912 1.509 -26.025 1.00 56.69 85 GLY A O 1
ATOM 694 N N . SER A 1 86 ? 21.717 1.314 -25.653 1.00 56.72 86 SER A N 1
ATOM 695 C CA . SER A 1 86 ? 21.611 2.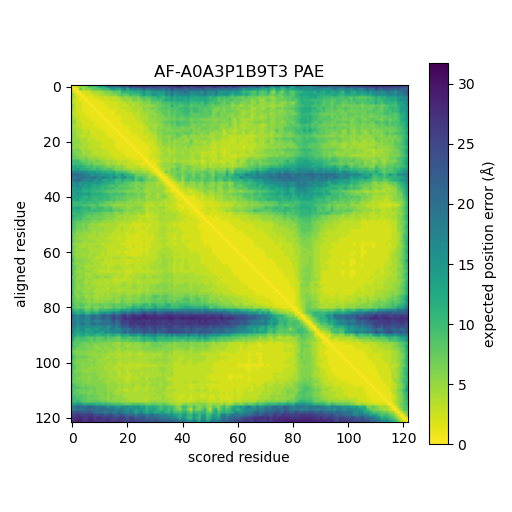505 -24.794 1.00 56.72 86 SER A CA 1
ATOM 696 C C . SER A 1 86 ? 21.302 2.086 -23.352 1.00 56.72 86 SER A C 1
ATOM 698 O O . SER A 1 86 ? 20.159 1.833 -22.983 1.00 56.72 86 SER A O 1
ATOM 700 N N . THR A 1 87 ? 22.336 2.004 -22.510 1.00 58.84 87 THR A N 1
ATOM 701 C CA . THR A 1 87 ? 22.225 1.759 -21.056 1.00 58.84 87 THR A CA 1
ATOM 702 C C . THR A 1 87 ? 21.890 3.024 -20.259 1.00 58.84 87 THR A C 1
ATOM 704 O O . THR A 1 87 ? 21.923 3.015 -19.028 1.00 58.84 87 THR A O 1
ATOM 707 N N . SER A 1 88 ? 21.569 4.132 -20.934 1.00 63.12 88 SER A N 1
ATOM 708 C CA . SER A 1 88 ? 21.317 5.403 -20.265 1.00 63.12 88 SER A CA 1
ATOM 709 C C . SER A 1 88 ? 19.998 5.362 -19.488 1.00 63.12 88 SER A C 1
ATOM 711 O O . SER A 1 88 ? 18.907 5.463 -20.049 1.00 63.12 88 SER A O 1
ATOM 713 N N . LEU A 1 89 ? 20.098 5.281 -18.157 1.00 64.06 89 LEU A N 1
ATOM 714 C CA . LEU A 1 89 ? 18.969 5.460 -17.236 1.00 64.06 89 LEU A CA 1
ATOM 715 C C . LEU A 1 89 ? 18.415 6.898 -17.221 1.00 64.06 89 LEU A C 1
ATOM 717 O O . LEU A 1 89 ? 17.429 7.153 -16.530 1.00 64.06 89 LEU A O 1
ATOM 721 N N . SER A 1 90 ? 19.015 7.836 -17.963 1.00 68.06 90 SER A N 1
ATOM 722 C CA . SER A 1 90 ? 18.684 9.267 -17.916 1.00 68.06 90 SER A CA 1
ATOM 723 C C . SER A 1 90 ? 17.190 9.554 -18.146 1.00 68.06 90 SER A C 1
ATOM 725 O O . SER A 1 90 ? 16.639 10.428 -17.486 1.00 68.06 90 SER A O 1
ATOM 727 N N . GLY A 1 91 ? 16.495 8.762 -18.973 1.00 77.25 91 GLY A N 1
ATOM 728 C CA . GLY A 1 91 ? 15.050 8.914 -19.218 1.00 77.25 91 GLY A CA 1
ATOM 729 C C . GLY A 1 91 ? 14.113 8.302 -18.162 1.00 77.25 91 GLY A C 1
ATOM 730 O O . GLY A 1 91 ? 12.899 8.464 -18.256 1.00 77.25 91 GLY A O 1
ATOM 731 N N . HIS A 1 92 ? 14.642 7.583 -17.167 1.00 82.62 92 HIS A N 1
ATOM 732 C CA . 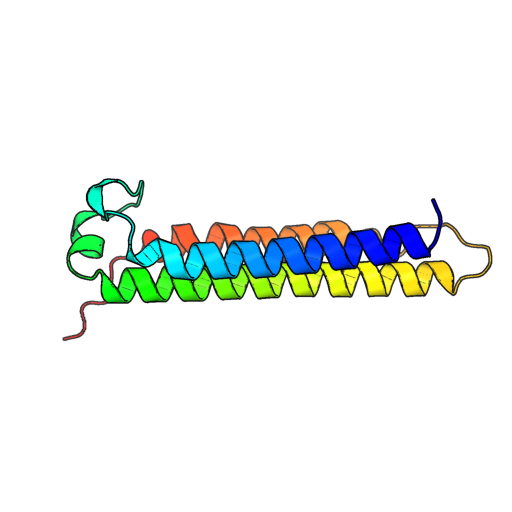HIS A 1 92 ? 13.852 6.806 -16.198 1.00 82.62 92 HIS A CA 1
ATOM 733 C C . HIS A 1 92 ? 14.111 7.198 -14.736 1.00 82.62 92 HIS A C 1
ATOM 735 O O . HIS A 1 92 ? 13.650 6.516 -13.823 1.00 82.62 92 HIS A O 1
ATOM 741 N N . GLN A 1 93 ? 14.798 8.318 -14.494 1.00 87.50 93 GLN A N 1
ATOM 742 C CA . GLN A 1 93 ? 15.057 8.835 -13.143 1.00 87.50 93 GLN A CA 1
ATOM 743 C C . GLN A 1 93 ? 13.772 9.144 -12.359 1.00 87.50 93 GLN A C 1
ATOM 745 O O . GLN A 1 93 ? 13.787 9.105 -11.134 1.00 87.50 93 GLN A O 1
ATOM 750 N N . TRP A 1 94 ? 12.654 9.387 -13.055 1.00 88.75 94 TRP A N 1
ATOM 751 C CA . TRP A 1 94 ? 11.330 9.592 -12.461 1.00 88.75 94 TRP A CA 1
ATOM 752 C C . TRP A 1 94 ? 10.779 8.350 -11.747 1.00 88.75 94 TRP A C 1
ATOM 754 O O . TRP A 1 94 ? 9.902 8.479 -10.894 1.00 88.75 94 TRP A O 1
ATOM 764 N N . LEU A 1 95 ? 11.279 7.150 -12.069 1.00 90.81 95 LEU A N 1
ATOM 765 C CA . LEU A 1 95 ? 10.752 5.905 -11.514 1.00 90.81 95 LEU A CA 1
ATOM 766 C C . LEU A 1 95 ? 10.878 5.888 -9.989 1.00 90.81 95 LEU A C 1
ATOM 768 O O . LEU A 1 95 ? 9.913 5.585 -9.294 1.00 90.81 95 LEU A O 1
ATOM 772 N N . LEU A 1 96 ? 12.053 6.253 -9.469 1.00 90.38 96 LEU A N 1
ATOM 773 C CA . LEU A 1 96 ? 12.310 6.260 -8.033 1.00 90.38 96 LEU A CA 1
ATOM 774 C C . LEU A 1 96 ? 11.386 7.226 -7.266 1.00 90.38 96 LEU A C 1
ATOM 776 O O . LEU A 1 96 ? 10.710 6.753 -6.355 1.00 90.38 96 LEU A O 1
ATOM 780 N N . PRO A 1 97 ? 11.280 8.529 -7.604 1.00 95.00 97 PRO A N 1
ATOM 781 C CA . PRO A 1 97 ? 10.379 9.433 -6.896 1.00 95.00 97 PRO A CA 1
ATOM 782 C C . PRO A 1 97 ? 8.908 9.026 -7.026 1.00 95.00 97 PRO A C 1
ATOM 784 O O . PRO A 1 97 ? 8.176 9.171 -6.052 1.00 95.00 97 PRO A O 1
ATOM 787 N N . VAL A 1 98 ? 8.469 8.457 -8.157 1.00 96.19 98 VAL A N 1
ATOM 788 C CA . VAL A 1 98 ? 7.092 7.948 -8.293 1.00 96.19 98 VAL A CA 1
ATOM 789 C C . VAL A 1 98 ? 6.841 6.754 -7.371 1.00 96.19 98 VAL A C 1
ATOM 791 O O . VAL A 1 98 ? 5.857 6.757 -6.634 1.00 96.19 98 VAL A O 1
ATOM 794 N N . CYS A 1 99 ? 7.734 5.761 -7.347 1.00 94.88 99 CYS A N 1
ATOM 795 C CA . CYS A 1 99 ? 7.618 4.623 -6.432 1.00 94.88 99 CYS A CA 1
ATOM 796 C C . CYS A 1 99 ? 7.629 5.075 -4.964 1.00 94.88 99 CYS A C 1
ATOM 798 O O . CYS A 1 99 ? 6.814 4.611 -4.166 1.00 94.88 99 CYS A O 1
ATOM 800 N N . THR A 1 100 ? 8.506 6.021 -4.618 1.00 95.44 100 THR A N 1
ATOM 801 C CA . THR A 1 100 ? 8.570 6.616 -3.279 1.00 95.44 100 THR A CA 1
ATOM 802 C C . TH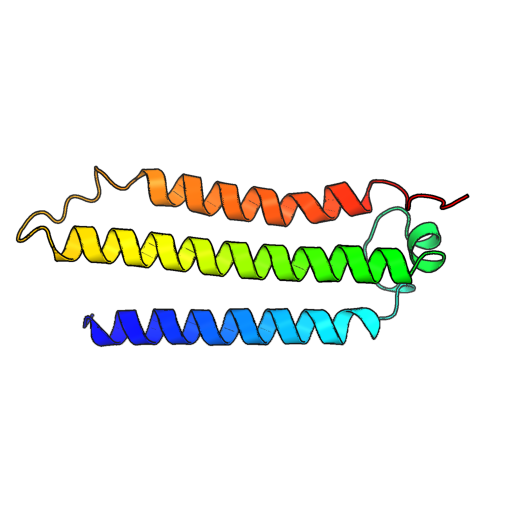R A 1 100 ? 7.278 7.345 -2.927 1.00 95.44 100 THR A C 1
ATOM 804 O O . THR A 1 100 ? 6.766 7.151 -1.831 1.00 95.44 100 THR A O 1
ATOM 807 N N . ALA A 1 101 ? 6.712 8.136 -3.842 1.00 97.44 101 ALA A N 1
ATOM 808 C CA . ALA A 1 101 ? 5.457 8.845 -3.613 1.00 97.44 101 ALA A CA 1
ATOM 809 C C . ALA A 1 101 ? 4.286 7.876 -3.388 1.00 97.44 101 ALA A C 1
ATOM 811 O O . ALA A 1 101 ? 3.518 8.063 -2.448 1.00 97.44 101 ALA A O 1
ATOM 812 N N . ILE A 1 102 ? 4.186 6.808 -4.190 1.00 96.75 102 ILE A N 1
ATOM 813 C CA . ILE A 1 102 ? 3.165 5.761 -4.024 1.00 96.75 102 ILE A CA 1
ATOM 814 C C . ILE A 1 102 ? 3.263 5.133 -2.625 1.00 96.75 102 ILE A C 1
ATOM 816 O O . ILE A 1 102 ? 2.258 5.049 -1.916 1.00 96.75 102 ILE A O 1
ATOM 820 N N . LEU A 1 103 ? 4.466 4.727 -2.200 1.00 95.31 103 LEU A N 1
ATOM 821 C CA . LEU A 1 103 ? 4.671 4.144 -0.870 1.00 95.31 103 LEU A CA 1
ATOM 822 C C . LEU A 1 103 ? 4.398 5.149 0.247 1.00 95.31 103 LEU A C 1
ATOM 824 O O . LEU A 1 103 ? 3.730 4.801 1.217 1.00 95.31 103 LEU A O 1
ATOM 828 N N . ALA A 1 104 ? 4.876 6.386 0.112 1.00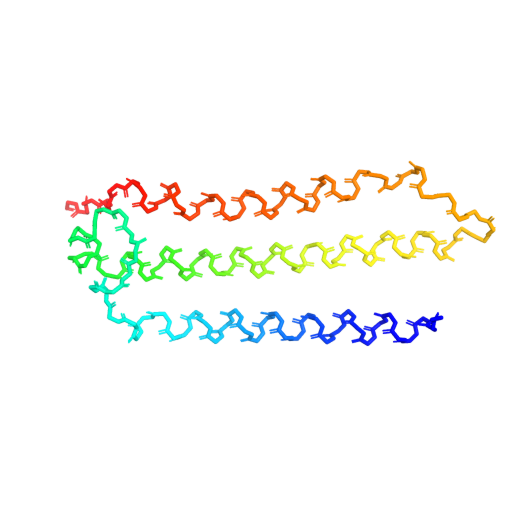 96.75 104 ALA A N 1
ATOM 829 C CA . ALA A 1 104 ? 4.680 7.432 1.106 1.00 96.75 104 ALA A CA 1
ATOM 830 C C . ALA A 1 104 ? 3.190 7.716 1.321 1.00 96.75 104 ALA A C 1
ATOM 832 O O . ALA A 1 104 ? 2.733 7.715 2.460 1.00 96.75 104 ALA A O 1
ATOM 833 N N . VAL A 1 105 ? 2.412 7.873 0.245 1.00 97.00 105 VAL A N 1
ATOM 834 C CA . VAL A 1 105 ? 0.961 8.092 0.329 1.00 97.00 105 VAL A CA 1
ATOM 835 C C . VAL A 1 105 ? 0.281 6.945 1.072 1.00 97.00 105 VAL A C 1
ATOM 837 O O . VAL A 1 105 ? -0.495 7.194 1.993 1.00 97.00 105 VAL A O 1
ATOM 840 N N . VAL A 1 106 ? 0.594 5.691 0.733 1.00 95.88 106 VAL A N 1
ATOM 841 C CA . VAL A 1 106 ? -0.011 4.545 1.422 1.00 95.88 106 VAL A CA 1
ATOM 842 C C . VAL A 1 106 ? 0.407 4.495 2.889 1.00 95.88 106 VAL A C 1
ATOM 844 O O . VAL A 1 106 ? -0.463 4.397 3.750 1.00 95.88 106 VAL A O 1
ATOM 847 N N . ILE A 1 107 ? 1.697 4.610 3.204 1.00 94.38 107 ILE A N 1
ATOM 848 C CA . ILE A 1 107 ? 2.202 4.519 4.582 1.00 94.38 107 ILE A CA 1
ATOM 849 C C . ILE A 1 107 ? 1.622 5.632 5.462 1.00 94.38 107 ILE A C 1
ATOM 851 O O . ILE A 1 107 ? 1.179 5.349 6.570 1.00 94.38 107 ILE A O 1
ATOM 855 N N . ILE A 1 108 ? 1.570 6.871 4.966 1.00 94.94 108 ILE A N 1
ATOM 856 C CA . ILE A 1 108 ? 1.058 8.037 5.706 1.00 94.94 108 ILE A CA 1
ATOM 857 C C . ILE A 1 108 ? -0.480 7.994 5.810 1.00 94.94 108 ILE A C 1
ATOM 859 O O . ILE A 1 108 ? -1.051 8.490 6.781 1.00 94.94 108 ILE A O 1
ATOM 863 N N . SER A 1 109 ? -1.183 7.345 4.875 1.00 93.88 109 SER A N 1
ATOM 864 C CA . SER A 1 109 ? -2.652 7.281 4.919 1.00 93.88 109 SER A CA 1
ATOM 865 C C . SER A 1 109 ? -3.211 6.592 6.173 1.00 93.88 109 SER A C 1
ATOM 867 O O . SER A 1 109 ? -4.272 6.992 6.651 1.00 93.88 109 SER A O 1
ATOM 869 N N . LEU A 1 110 ? -2.511 5.598 6.736 1.00 92.25 110 LEU A N 1
ATOM 870 C CA . LEU A 1 110 ? -2.953 4.898 7.946 1.00 92.25 110 LEU A CA 1
ATOM 871 C C . LEU A 1 110 ? -2.920 5.782 9.201 1.00 92.25 110 LEU A C 1
ATOM 873 O O . LEU A 1 110 ? -3.973 5.929 9.817 1.00 92.25 110 LEU A O 1
ATOM 877 N N . PRO A 1 111 ? -1.783 6.389 9.603 1.00 89.56 111 PRO A N 1
ATOM 878 C CA . PRO A 1 111 ? -1.746 7.229 10.795 1.00 89.56 111 PRO A CA 1
ATOM 879 C C . PRO A 1 111 ? -2.696 8.424 10.687 1.00 89.56 111 PRO A C 1
ATOM 881 O O . PRO A 1 111 ? -3.326 8.766 11.681 1.00 89.56 111 PRO A O 1
ATOM 884 N N . ILE A 1 112 ? -2.874 9.005 9.492 1.00 91.12 112 ILE A N 1
ATOM 885 C CA . ILE A 1 112 ? -3.874 10.062 9.272 1.00 91.12 112 ILE A CA 1
ATOM 886 C C . ILE A 1 112 ? -5.283 9.544 9.585 1.00 91.12 112 ILE A C 1
ATOM 888 O O . ILE A 1 112 ? -6.015 10.183 10.335 1.00 91.12 112 ILE A O 1
ATOM 892 N N . ARG A 1 113 ? -5.663 8.375 9.053 1.00 88.62 113 ARG A N 1
ATOM 893 C CA . ARG A 1 113 ? -6.987 7.782 9.303 1.00 88.62 113 ARG A CA 1
ATOM 894 C C . ARG A 1 113 ? -7.197 7.398 10.766 1.00 88.62 113 ARG A C 1
ATOM 896 O O . ARG A 1 113 ? -8.288 7.603 11.271 1.00 88.62 113 ARG A O 1
ATOM 903 N N . LEU A 1 114 ? -6.171 6.880 11.440 1.00 88.56 114 LEU A N 1
ATOM 904 C CA . LEU A 1 114 ? -6.249 6.510 12.858 1.00 88.56 114 LEU A CA 1
ATOM 905 C C . LEU A 1 114 ? -6.290 7.729 13.792 1.00 88.56 114 LEU A C 1
ATOM 907 O O . LEU A 1 114 ? -6.831 7.638 14.894 1.00 88.56 114 LEU A O 1
ATOM 911 N N . ALA A 1 115 ? -5.707 8.857 13.375 1.00 87.31 115 ALA A N 1
ATOM 912 C CA . ALA A 1 115 ? -5.751 10.111 14.124 1.00 87.31 115 ALA A CA 1
ATOM 913 C C . ALA A 1 115 ? -7.141 10.767 14.093 1.00 87.31 115 ALA A C 1
ATOM 915 O O . ALA A 1 115 ? -7.520 11.436 15.056 1.00 87.31 115 ALA A O 1
ATOM 916 N N . LEU A 1 116 ? -7.909 10.558 13.018 1.00 84.56 116 LEU A N 1
ATOM 917 C CA . LEU A 1 116 ? -9.327 10.908 12.974 1.00 84.56 116 LEU A CA 1
ATOM 918 C C . LEU A 1 116 ? -10.092 9.987 13.935 1.00 84.56 116 LEU A C 1
ATOM 920 O O . LEU A 1 116 ? -9.823 8.792 13.995 1.00 84.56 116 LEU A O 1
ATOM 924 N N . LYS A 1 117 ? -11.020 10.531 14.728 1.00 76.44 117 LYS A N 1
ATOM 925 C CA . LYS A 1 117 ? -11.877 9.698 15.586 1.00 76.44 117 LYS A CA 1
ATOM 926 C C . LYS A 1 117 ? -12.776 8.803 14.713 1.00 76.44 117 LYS A C 1
ATOM 928 O O . LYS A 1 117 ? -13.114 9.228 13.605 1.00 76.44 117 LYS A O 1
ATOM 933 N N . PRO A 1 118 ? -13.169 7.608 15.196 1.00 76.31 118 PRO A N 1
ATOM 934 C CA . PRO A 1 118 ? -14.164 6.790 14.508 1.00 76.31 118 PRO A CA 1
ATOM 935 C C . PRO A 1 118 ? -15.426 7.618 14.255 1.00 76.31 118 PRO A C 1
ATOM 937 O O . PRO A 1 118 ? -15.809 8.444 15.090 1.00 76.31 118 PRO A O 1
ATOM 940 N N . ALA A 1 119 ? -16.033 7.436 13.082 1.00 72.12 119 ALA A N 1
ATOM 941 C CA . ALA A 1 119 ? -17.302 8.078 12.783 1.00 72.12 119 ALA A CA 1
ATOM 942 C C . ALA A 1 119 ? -18.346 7.453 13.709 1.00 72.12 119 ALA A C 1
ATOM 944 O O . ALA A 1 119 ? -18.558 6.240 13.675 1.00 72.12 119 ALA A O 1
ATOM 945 N N . VAL A 1 120 ? -18.941 8.272 14.575 1.00 60.81 120 VAL A N 1
ATOM 946 C CA . VAL A 1 120 ? -20.110 7.859 15.348 1.00 60.81 120 VAL A CA 1
ATOM 947 C C . VAL A 1 120 ? -21.231 7.727 14.325 1.00 60.81 120 VAL A C 1
ATOM 949 O O . VAL A 1 120 ? -21.668 8.731 13.767 1.00 60.81 120 VAL A O 1
ATOM 952 N N . GLU A 1 121 ? -21.600 6.497 13.989 1.00 56.06 121 GLU A N 1
ATOM 953 C CA . GLU A 1 121 ? -22.835 6.250 13.251 1.00 56.06 121 GLU A CA 1
ATOM 954 C C . GLU A 1 121 ? -23.980 6.541 14.235 1.00 56.06 121 GLU A C 1
ATOM 956 O O . GLU A 1 121 ? -24.102 5.856 15.251 1.00 56.06 121 GLU A O 1
ATOM 961 N N . GLU A 1 122 ? -24.712 7.637 13.996 1.00 39.31 122 GLU A N 1
ATOM 962 C CA . GLU A 1 122 ? -25.968 7.973 14.691 1.00 39.31 122 GLU A CA 1
ATOM 963 C C . GLU A 1 122 ? -27.088 6.985 14.342 1.00 39.31 122 GLU A C 1
ATOM 965 O O . GLU A 1 122 ? -27.203 6.611 13.149 1.00 39.31 122 GLU A O 1
#

Foldseek 3Di:
DDPVVVVVVLVVCLVCLVVVLVVCLVCVLVDDLVPDPFPPSVLCVVVVVVVSVLVSVLSVLVSVLSVVLSVLVVVVVVVCVPPVPDPDCVVVPVSVVVSVVSVCCSVVVNNVVRNDGPPPPD

Secondary structure (DSSP, 8-state):
--HHHHHHHHHHHHHHHHHHHHHHHHHGGGS-GGG---TTHHHHHHTHHHHHHHHHHHHHHHHHHHHHHHHHHHHHHHHHHHSTT---GGGGTTHHHHHHHHHHHHHHHHHHHHHSPPP---

Sequence (122 aa):
MSRDYLFYACVAIFLITNTLINTLTKLFPKVDGVKLPIPNQQAWIENRDQLNEIVRNWFYCLMAAVNTIMALALYVLRRLNSQLGSTSLSGHQWLLPVCTAILAVVIISLPIRLALKPAVEE

pLDDT: mean 84.23, std 10.61, range [39.31, 97.44]

Nearest PDB structures (foldseek):
  1or2-assembly1_A  TM=4.324E-01  e=6.577E+00  Homo sapiens

Mean predicted aligned error: 7.23 Å

Organism: NCBI:txid2025312